Protein AF-A0A7C3KQY6-F1 (afdb_monomer)

Secondary structure (DSSP, 8-state):
--TTSS--SB---TTSTTTTSSSB-TTHHHHHHHHHHHHHHHHHH-TTS-HHHHHHHHHHHHHHHHHHHTSHHHHHHHHHHSS-TT-----HHHHHHHHHHHHHHHHHHHHH-HHHHHHHHHHHHHHHHHHHS--HHHHHHHHHS--HHHHHHHH--

Foldseek 3Di:
DAPVPDADCEDEDQQDLRPLAHLDYLCLLVLLLLLLVLLVVCCVVPVPDDPVVSLVVSLVVLLVVLVVCQDPLNQVLCCVQASRPNDNGHDPNSSVSSSVSSSVSNVVCVVLDDVVSVVVSVVSQVVCCVRQVDGNVRSVCSSVPHDPVSRVVNPDD

pLDDT: mean 92.68, std 8.95, range [49.62, 98.81]

Sequence (157 aa):
MASSGNVRFWVSDTFSSENSQHLFDPYSFSHMQHGLIFFFLLRWLFPRLSWSWRFVGSAALEAGWELLENSAFIIDRYRNATAAFGYTGDTIINSMFDIVCCSAGFLIAYLLGGRKTLALFLVVEITMILWIKDSLLINVLMLIYPFEAIREWQLSP

Radius of gyration: 15.68 Å; Cα contacts (8 Å, |Δi|>4): 207; chains: 1; bounding box: 41×26×42 Å

Structure (mmCIF, N/CA/C/O backbone):
data_AF-A0A7C3KQY6-F1
#
_entry.id   AF-A0A7C3KQY6-F1
#
loop_
_atom_site.group_PDB
_atom_site.id
_atom_site.type_symbol
_atom_site.label_atom_id
_atom_site.label_alt_id
_atom_site.label_comp_id
_atom_site.label_asym_id
_atom_site.label_entity_id
_atom_site.label_seq_id
_atom_site.pdbx_PDB_ins_code
_atom_site.Cartn_x
_atom_site.Cartn_y
_atom_site.Cartn_z
_atom_site.occupancy
_atom_site.B_iso_or_equiv
_atom_site.auth_seq_id
_atom_site.auth_comp_id
_atom_site.auth_asym_id
_atom_site.auth_atom_id
_atom_site.pdbx_PDB_model_num
ATOM 1 N N . MET A 1 1 ? -4.063 -1.514 -20.196 1.00 49.62 1 MET A N 1
ATOM 2 C CA . MET A 1 1 ? -4.362 -2.964 -20.294 1.00 49.62 1 MET A CA 1
ATOM 3 C C . MET A 1 1 ? -3.061 -3.700 -20.047 1.00 49.62 1 MET A C 1
ATOM 5 O O . MET A 1 1 ? -2.042 -3.156 -20.450 1.00 49.62 1 MET A O 1
ATOM 9 N N . ALA A 1 2 ? -3.092 -4.877 -19.413 1.00 63.38 2 ALA A N 1
ATOM 10 C CA . ALA A 1 2 ? -1.886 -5.672 -19.181 1.00 63.38 2 ALA A CA 1
ATOM 11 C C . ALA A 1 2 ? -1.143 -5.939 -20.499 1.00 63.38 2 ALA A C 1
ATOM 13 O O . ALA A 1 2 ? -1.784 -6.237 -21.513 1.00 63.38 2 ALA A O 1
ATOM 14 N N . SER A 1 3 ? 0.187 -5.854 -20.486 1.00 62.31 3 SER A N 1
ATOM 15 C CA . SER A 1 3 ? 1.054 -6.015 -21.666 1.00 62.31 3 SER A CA 1
ATOM 16 C C . SER A 1 3 ? 0.858 -7.348 -22.395 1.00 62.31 3 SER A C 1
ATOM 18 O O . SER A 1 3 ? 0.990 -7.411 -23.616 1.00 62.31 3 SER A O 1
ATOM 20 N N . SER A 1 4 ? 0.466 -8.399 -21.672 1.00 68.31 4 SER A N 1
ATOM 21 C CA . SER A 1 4 ? 0.202 -9.734 -22.218 1.00 68.31 4 SER A CA 1
ATOM 22 C C . SER A 1 4 ? -1.202 -9.939 -22.810 1.00 68.31 4 SER A C 1
ATOM 24 O O . SER A 1 4 ? -1.484 -11.021 -23.328 1.00 68.31 4 SER A O 1
ATOM 26 N N . GLY A 1 5 ? -2.103 -8.950 -22.725 1.00 75.50 5 GLY A N 1
ATOM 27 C CA . GLY A 1 5 ? -3.490 -9.057 -23.207 1.00 75.50 5 GLY A CA 1
ATOM 28 C C . GLY A 1 5 ? -4.385 -10.008 -22.398 1.00 75.50 5 GLY A C 1
ATOM 29 O O . GLY A 1 5 ? -5.549 -10.192 -22.744 1.00 75.50 5 GLY A O 1
ATOM 30 N N . ASN A 1 6 ? -3.863 -10.588 -21.314 1.00 85.62 6 ASN A N 1
ATOM 31 C CA . ASN A 1 6 ? -4.575 -11.466 -20.390 1.00 85.62 6 ASN A CA 1
ATOM 32 C C . ASN A 1 6 ? -4.498 -10.905 -18.969 1.00 85.62 6 ASN A C 1
ATOM 34 O O . ASN A 1 6 ? -3.541 -10.222 -18.622 1.00 85.62 6 ASN A O 1
ATOM 38 N N . VAL A 1 7 ? -5.484 -11.240 -18.139 1.00 89.56 7 VAL A N 1
ATOM 39 C CA . VAL A 1 7 ? -5.511 -10.872 -16.718 1.00 89.56 7 VAL A CA 1
ATOM 40 C C . VAL A 1 7 ? -5.098 -12.081 -15.884 1.00 89.56 7 VAL A C 1
ATOM 42 O O . VAL A 1 7 ? -5.709 -13.146 -15.986 1.00 89.56 7 VAL A O 1
ATOM 45 N N . ARG A 1 8 ? -4.061 -11.927 -15.059 1.00 93.69 8 ARG A N 1
ATOM 46 C CA . ARG A 1 8 ? -3.589 -12.947 -14.116 1.00 93.69 8 ARG A CA 1
ATOM 47 C C . ARG A 1 8 ? -4.004 -12.588 -12.698 1.00 93.69 8 ARG A C 1
ATOM 49 O O . ARG A 1 8 ? -4.187 -11.424 -12.361 1.00 93.69 8 ARG A O 1
ATOM 56 N N . PHE A 1 9 ? -4.136 -13.610 -11.859 1.00 95.94 9 PHE A N 1
ATOM 57 C CA . PHE A 1 9 ? -4.416 -13.403 -10.441 1.00 95.94 9 PHE A CA 1
ATOM 58 C C . PHE A 1 9 ? -3.193 -12.867 -9.688 1.00 95.94 9 PHE A C 1
ATOM 60 O O . PHE A 1 9 ? -3.344 -12.008 -8.837 1.00 95.94 9 PHE A O 1
ATOM 67 N N . TRP A 1 10 ? -1.994 -13.362 -10.004 1.00 95.88 10 TRP A N 1
ATOM 68 C CA . TRP A 1 10 ? -0.762 -13.017 -9.297 1.00 95.88 10 TRP A CA 1
ATOM 69 C C . TRP A 1 10 ? 0.435 -12.979 -10.252 1.00 95.88 10 TRP A C 1
ATOM 71 O O . TRP A 1 10 ? 0.563 -13.862 -11.110 1.00 95.88 10 TRP A O 1
ATOM 81 N N . VAL A 1 11 ? 1.335 -12.013 -10.064 1.00 94.06 11 VAL A N 1
ATOM 82 C CA . VAL A 1 11 ? 2.677 -11.980 -10.667 1.00 94.06 11 VAL A CA 1
ATOM 83 C C . VAL A 1 11 ? 3.708 -11.807 -9.562 1.00 94.06 11 VAL A C 1
ATOM 85 O O . VAL A 1 11 ? 3.573 -10.919 -8.744 1.00 94.06 11 VAL A O 1
ATOM 88 N N . SER A 1 12 ? 4.725 -12.672 -9.514 1.00 93.19 12 SER A N 1
ATOM 89 C CA . SER A 1 12 ? 5.731 -12.652 -8.436 1.00 93.19 12 SER A CA 1
ATOM 90 C C . SER A 1 12 ? 7.016 -11.909 -8.792 1.00 93.19 12 SER A C 1
ATOM 92 O O . SER A 1 12 ? 7.798 -11.610 -7.896 1.00 93.19 12 SER A O 1
ATOM 94 N N . ASP A 1 13 ? 7.281 -11.726 -10.082 1.00 90.12 13 ASP A N 1
ATOM 95 C CA . ASP A 1 13 ? 8.533 -11.160 -10.572 1.00 90.12 13 ASP A CA 1
ATOM 96 C C . ASP A 1 13 ? 8.418 -9.636 -10.631 1.00 90.12 13 ASP A C 1
ATOM 98 O O . ASP A 1 13 ? 7.774 -9.099 -11.533 1.00 90.12 13 ASP A O 1
ATOM 102 N N . THR A 1 14 ? 9.039 -8.961 -9.664 1.00 89.25 14 THR A N 1
ATOM 103 C CA . THR A 1 14 ? 9.026 -7.497 -9.532 1.00 89.25 14 THR A CA 1
ATOM 104 C C 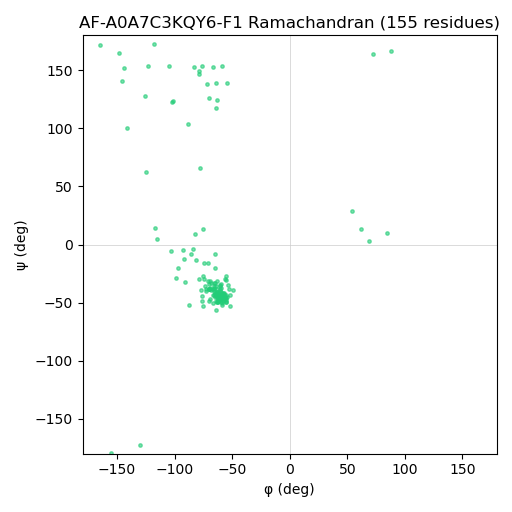. THR A 1 14 ? 9.854 -6.787 -10.602 1.00 89.25 14 THR A C 1
ATOM 106 O O . THR A 1 14 ? 9.668 -5.593 -10.816 1.00 89.25 14 THR A O 1
ATOM 109 N N . PHE A 1 15 ? 10.735 -7.504 -11.310 1.00 86.62 15 PHE A N 1
ATOM 110 C CA . PHE A 1 15 ? 11.533 -6.964 -12.416 1.00 86.62 15 PHE A CA 1
ATOM 111 C C . PHE A 1 15 ? 10.871 -7.159 -13.786 1.00 86.62 15 PHE A C 1
ATOM 113 O O . PHE A 1 15 ? 11.386 -6.691 -14.804 1.00 86.62 15 PHE A O 1
ATOM 120 N N . SER A 1 16 ? 9.740 -7.861 -13.834 1.00 87.19 16 SER A N 1
ATOM 121 C CA . SER A 1 16 ? 8.993 -8.095 -15.065 1.00 87.19 16 SER A CA 1
ATOM 122 C C . SER A 1 16 ? 8.164 -6.875 -15.459 1.00 87.19 16 SER A C 1
ATOM 124 O O . SER A 1 16 ? 7.557 -6.223 -14.614 1.00 87.19 16 SER A O 1
ATOM 126 N N . SER A 1 17 ? 8.003 -6.643 -16.766 1.00 87.00 17 SER A N 1
ATOM 127 C CA . SER A 1 17 ? 7.032 -5.663 -17.281 1.00 87.00 17 SER A CA 1
ATOM 128 C C . SER A 1 17 ? 5.575 -6.036 -16.980 1.00 87.00 17 SER A C 1
ATOM 130 O O .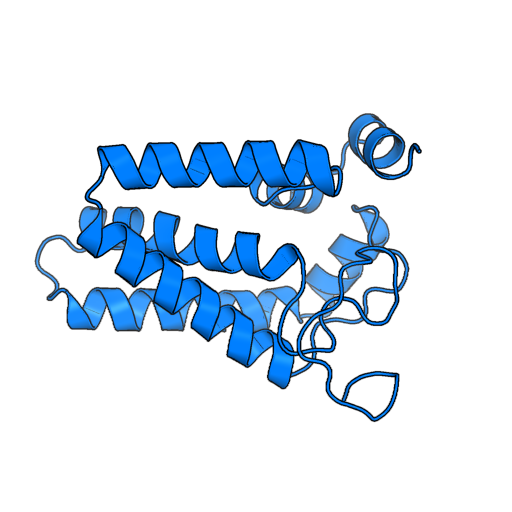 SER A 1 17 ? 4.676 -5.252 -17.252 1.00 87.00 17 SER A O 1
ATOM 132 N N . GLU A 1 18 ? 5.323 -7.242 -16.465 1.00 89.62 18 GLU A N 1
ATOM 133 C CA . GLU A 1 18 ? 4.003 -7.666 -15.999 1.00 89.62 18 GLU A CA 1
ATOM 134 C C . GLU A 1 18 ? 3.730 -7.245 -14.540 1.00 89.62 18 GLU A C 1
ATOM 136 O O . GLU A 1 18 ? 2.600 -7.403 -14.082 1.00 89.62 18 GLU A O 1
ATOM 141 N N . ASN A 1 19 ? 4.713 -6.720 -13.799 1.00 91.19 19 ASN A N 1
ATOM 142 C CA . ASN A 1 19 ? 4.487 -6.193 -12.451 1.00 91.19 19 ASN A CA 1
ATOM 143 C C . ASN A 1 19 ? 3.552 -4.970 -12.496 1.00 91.19 19 ASN A C 1
ATOM 145 O O . ASN A 1 19 ? 3.632 -4.155 -13.421 1.00 91.19 19 ASN A O 1
ATOM 149 N N . SER A 1 20 ? 2.623 -4.874 -11.545 1.00 92.75 20 SER A N 1
ATOM 150 C CA . SER A 1 20 ? 1.566 -3.854 -11.509 1.00 92.75 20 SER A CA 1
ATOM 151 C C . SER A 1 20 ? 0.574 -3.876 -12.686 1.00 92.75 20 SER A C 1
ATOM 153 O O . SER A 1 20 ? -0.208 -2.951 -12.926 1.00 92.75 20 SER A O 1
ATOM 155 N N . GLN A 1 21 ? 0.571 -4.954 -13.477 1.00 94.50 21 GLN A N 1
ATOM 156 C CA . GLN A 1 21 ? -0.317 -5.079 -14.640 1.00 94.50 21 GLN A CA 1
ATOM 157 C C . GLN A 1 21 ? -1.524 -5.999 -14.400 1.00 94.50 21 GLN A C 1
ATOM 159 O O . GLN A 1 21 ? -2.387 -6.126 -15.271 1.00 94.50 21 GLN A O 1
ATOM 164 N N . HIS A 1 22 ? -1.588 -6.657 -13.240 1.00 94.69 22 HIS A N 1
ATOM 165 C CA . HIS A 1 22 ? -2.530 -7.741 -12.932 1.00 94.69 22 HIS A CA 1
ATOM 166 C C . HIS A 1 22 ? -3.252 -7.501 -11.603 1.00 94.69 22 HIS A C 1
ATOM 168 O O . HIS A 1 22 ? -3.142 -6.426 -11.032 1.00 94.69 22 HIS A O 1
ATOM 174 N N . LEU A 1 23 ? -4.031 -8.472 -11.114 1.00 96.31 23 LEU A N 1
ATOM 175 C CA . LEU A 1 23 ? -4.799 -8.292 -9.872 1.00 96.31 23 LEU A CA 1
ATOM 176 C C . LEU A 1 23 ? -3.904 -8.054 -8.657 1.00 96.31 23 LEU A C 1
ATOM 178 O O . LEU A 1 23 ? -4.204 -7.185 -7.854 1.00 96.31 23 LEU A O 1
ATOM 182 N N . PHE A 1 24 ? -2.851 -8.851 -8.511 1.00 97.62 24 PHE A N 1
ATOM 183 C CA . PHE A 1 24 ? -1.975 -8.793 -7.352 1.00 97.62 24 PHE A CA 1
ATOM 184 C C . PHE A 1 24 ? -0.525 -9.051 -7.743 1.00 97.62 24 PHE A C 1
ATOM 186 O O . PHE A 1 24 ? -0.232 -9.812 -8.674 1.00 97.62 24 PHE A O 1
ATOM 193 N N . ASP A 1 25 ? 0.367 -8.474 -6.958 1.00 96.31 25 ASP A N 1
ATOM 194 C CA . ASP A 1 25 ? 1.808 -8.669 -7.017 1.00 96.31 25 ASP A CA 1
ATOM 195 C C . ASP A 1 25 ? 2.418 -8.366 -5.630 1.00 96.31 25 ASP A C 1
ATOM 197 O O . ASP A 1 25 ? 1.677 -8.098 -4.673 1.00 96.31 25 ASP A O 1
ATOM 201 N N . PRO A 1 26 ? 3.747 -8.460 -5.440 1.00 96.75 26 PRO A N 1
ATOM 202 C CA . PRO A 1 26 ? 4.358 -8.178 -4.148 1.00 96.75 26 PRO A CA 1
ATOM 203 C C . PRO A 1 26 ? 4.031 -6.780 -3.589 1.00 96.75 26 PRO A C 1
ATOM 205 O O . PRO A 1 26 ? 3.921 -6.640 -2.371 1.00 96.75 26 PRO A O 1
ATOM 208 N N . TYR A 1 27 ? 3.809 -5.761 -4.423 1.00 96.50 27 TYR A N 1
ATOM 209 C CA . TYR A 1 27 ? 3.487 -4.407 -3.962 1.00 96.50 27 TYR A CA 1
ATOM 210 C C . TYR A 1 27 ? 2.054 -4.277 -3.435 1.00 96.50 27 TYR A C 1
ATOM 212 O O . TYR A 1 27 ? 1.799 -3.412 -2.597 1.00 96.50 27 TYR A O 1
ATOM 220 N N . SER A 1 28 ? 1.158 -5.227 -3.724 1.00 98.25 28 SER A N 1
ATOM 221 C CA . SER A 1 28 ? -0.136 -5.331 -3.032 1.00 98.25 28 SER A CA 1
ATOM 222 C C . SER A 1 28 ? 0.008 -5.426 -1.499 1.00 98.25 28 SER A C 1
ATOM 224 O O . SER A 1 28 ? -0.876 -4.988 -0.754 1.00 98.25 28 SER A O 1
ATOM 226 N N . PHE A 1 29 ? 1.134 -5.949 -0.986 1.00 98.38 29 PHE A N 1
ATOM 227 C CA . PHE A 1 29 ? 1.438 -5.915 0.450 1.00 98.38 29 PHE A CA 1
ATOM 228 C C . PHE A 1 29 ? 1.755 -4.500 0.958 1.00 98.38 29 PHE A C 1
ATOM 230 O O . PHE A 1 29 ? 1.351 -4.166 2.075 1.00 98.38 29 PHE A O 1
ATOM 237 N N . SER A 1 30 ? 2.391 -3.658 0.141 1.00 98.12 30 SER A N 1
ATOM 238 C CA . SER A 1 30 ? 2.616 -2.235 0.429 1.00 98.12 30 SER A CA 1
ATOM 239 C C . SER A 1 30 ? 1.290 -1.474 0.514 1.00 98.12 30 SER A C 1
ATOM 241 O O . SER A 1 30 ? 1.052 -0.764 1.493 1.00 98.12 30 SER A O 1
ATOM 243 N N . HIS A 1 31 ? 0.360 -1.709 -0.418 1.00 98.50 31 HIS A N 1
ATOM 244 C CA . HIS A 1 31 ? -0.976 -1.099 -0.367 1.00 98.50 31 HIS A CA 1
ATOM 245 C C . HIS A 1 31 ? -1.791 -1.603 0.831 1.00 98.50 31 HIS A C 1
ATOM 247 O O . HIS A 1 31 ? -2.446 -0.827 1.529 1.00 98.50 31 HIS A O 1
ATOM 253 N N . MET A 1 32 ? -1.681 -2.887 1.196 1.00 98.75 32 MET A N 1
ATOM 254 C CA . MET A 1 32 ? -2.232 -3.370 2.470 1.00 98.75 32 MET A CA 1
ATOM 255 C C . MET A 1 32 ? -1.641 -2.607 3.670 1.00 98.75 32 MET A C 1
ATOM 257 O O . MET A 1 32 ? -2.376 -2.241 4.595 1.00 98.75 32 MET A O 1
ATOM 261 N N . GLN A 1 33 ? -0.334 -2.338 3.670 1.00 98.69 33 GLN A N 1
ATOM 262 C CA . GLN A 1 33 ? 0.329 -1.560 4.715 1.00 98.69 33 GLN A CA 1
ATOM 263 C C . GLN A 1 33 ? -0.118 -0.092 4.751 1.00 98.69 33 GLN A C 1
ATOM 265 O O . GLN A 1 33 ? -0.252 0.440 5.858 1.00 98.69 33 GLN A O 1
ATOM 270 N N . HIS A 1 34 ? -0.448 0.539 3.617 1.00 98.62 34 HIS A N 1
ATOM 271 C CA . HIS A 1 34 ? -1.117 1.848 3.610 1.00 98.62 34 HIS A CA 1
ATOM 272 C C . HIS A 1 34 ? -2.404 1.812 4.435 1.00 98.62 34 HIS A C 1
ATOM 274 O O . HIS A 1 34 ? -2.593 2.647 5.320 1.00 98.62 34 HIS A O 1
ATOM 280 N N . GLY A 1 35 ? -3.229 0.777 4.270 1.00 98.50 35 GLY A N 1
ATOM 281 C CA . GLY A 1 35 ? -4.425 0.563 5.088 1.00 98.50 35 GLY A CA 1
ATOM 282 C C . GLY A 1 35 ? -4.139 0.479 6.591 1.00 98.50 35 GLY A C 1
ATOM 283 O O . GLY A 1 35 ? -4.852 1.076 7.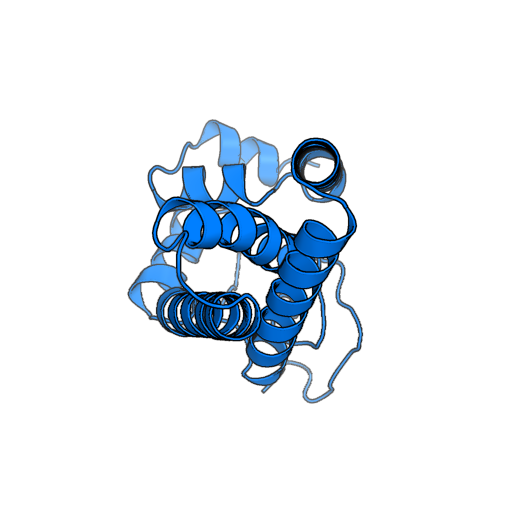408 1.00 98.50 35 GLY A O 1
ATOM 284 N N . LEU A 1 36 ? -3.063 -0.223 6.975 1.00 98.56 36 LEU A N 1
ATOM 285 C CA . LEU A 1 36 ? -2.612 -0.295 8.371 1.00 98.56 36 LEU A CA 1
ATOM 286 C C . LEU A 1 36 ? -2.205 1.090 8.903 1.00 98.56 36 LEU A C 1
ATOM 288 O O . LEU A 1 36 ? -2.568 1.449 10.027 1.00 98.56 36 LEU A O 1
ATOM 292 N N . ILE A 1 37 ? -1.477 1.875 8.104 1.00 98.50 37 ILE A N 1
ATOM 293 C CA . ILE A 1 37 ? -1.025 3.231 8.449 1.00 98.50 37 ILE A CA 1
ATOM 294 C C . ILE A 1 37 ? -2.220 4.183 8.566 1.00 98.50 37 ILE A C 1
ATOM 296 O O . ILE A 1 37 ? -2.369 4.876 9.578 1.00 98.50 37 ILE A O 1
ATOM 300 N N . PHE A 1 38 ? -3.106 4.199 7.569 1.00 98.44 38 PHE A N 1
ATOM 301 C CA . PHE A 1 38 ? -4.270 5.080 7.520 1.00 98.44 38 PHE A CA 1
ATOM 302 C C . PHE A 1 38 ? -5.253 4.804 8.652 1.00 98.44 38 PHE A C 1
ATOM 304 O O . PHE A 1 38 ? -5.849 5.746 9.180 1.00 98.44 38 PHE A O 1
ATOM 311 N N . PHE A 1 39 ? -5.359 3.557 9.119 1.00 97.62 39 PHE A N 1
ATOM 312 C CA . PHE A 1 39 ? -6.099 3.245 10.339 1.00 97.62 39 PHE A CA 1
ATOM 313 C C . PHE A 1 39 ? -5.608 4.058 11.545 1.00 97.62 39 PHE A C 1
ATOM 315 O O . PHE A 1 39 ? -6.420 4.670 12.248 1.00 97.62 39 PHE A O 1
ATOM 322 N N . PHE A 1 40 ? -4.295 4.101 11.789 1.00 97.25 40 PHE A N 1
ATOM 323 C CA . PHE A 1 40 ? -3.734 4.898 12.881 1.00 97.25 40 PHE A CA 1
ATOM 324 C C . PHE A 1 40 ? -3.861 6.393 12.621 1.00 97.25 40 PHE A C 1
ATOM 326 O O . PHE A 1 40 ? -4.320 7.125 13.501 1.00 97.25 40 PHE A O 1
ATOM 333 N N . LEU A 1 41 ? -3.501 6.830 11.413 1.00 97.81 41 LEU A N 1
ATOM 334 C CA . LEU A 1 41 ? -3.497 8.234 11.022 1.00 97.81 41 LEU A CA 1
ATOM 335 C C . LEU A 1 41 ? -4.890 8.859 11.161 1.00 97.81 41 LEU A C 1
ATOM 337 O O . LEU A 1 41 ? -5.055 9.861 11.853 1.00 97.81 41 LEU A O 1
ATOM 341 N N . LEU A 1 42 ? -5.916 8.240 10.572 1.00 97.69 42 LEU A N 1
ATOM 342 C CA . LEU A 1 42 ? -7.285 8.760 10.589 1.00 97.69 42 LEU A CA 1
ATOM 343 C C . LEU A 1 42 ? -7.933 8.645 11.969 1.00 97.69 42 LEU A C 1
ATOM 345 O O . LEU A 1 42 ? -8.747 9.491 12.346 1.00 97.69 42 LEU A O 1
ATOM 349 N N . ARG A 1 43 ? -7.572 7.625 12.757 1.00 95.75 43 ARG A N 1
ATOM 350 C CA . ARG A 1 43 ? -8.010 7.530 14.155 1.00 95.75 43 ARG A CA 1
ATOM 351 C C . ARG A 1 43 ? -7.418 8.648 15.012 1.00 95.75 43 ARG A C 1
ATOM 353 O O . ARG A 1 43 ? -8.120 9.146 15.891 1.00 95.75 43 ARG A O 1
ATOM 360 N N . TRP A 1 44 ? -6.162 9.016 14.771 1.00 96.62 44 TRP A N 1
ATOM 361 C CA . TRP A 1 44 ? -5.463 10.069 15.503 1.00 96.62 44 TRP A CA 1
ATOM 362 C C . TRP A 1 44 ? -5.910 11.476 15.082 1.00 96.62 44 TRP A C 1
ATOM 364 O O . TRP A 1 44 ? -6.266 12.271 15.948 1.00 96.62 44 TRP A O 1
ATOM 374 N N . LEU A 1 45 ? -5.971 11.764 13.776 1.00 97.62 45 LEU A N 1
ATOM 375 C CA . LEU A 1 45 ? -6.388 13.068 13.243 1.00 97.62 45 LEU A CA 1
ATOM 376 C C . LEU A 1 45 ? -7.882 13.345 13.447 1.00 97.62 45 LEU A C 1
ATOM 378 O O . LEU A 1 45 ? -8.274 14.471 13.749 1.00 97.62 45 LEU A O 1
ATOM 382 N N . PHE A 1 46 ? -8.729 12.320 13.308 1.00 97.00 46 PHE A N 1
ATOM 383 C CA . PHE A 1 46 ? -10.184 12.471 13.331 1.00 97.00 46 PHE A CA 1
ATOM 384 C C . PHE A 1 46 ? -10.841 11.577 14.395 1.00 97.00 46 PHE A C 1
ATOM 386 O O . PHE A 1 46 ? -11.672 10.722 14.065 1.00 97.00 46 PHE A O 1
ATOM 393 N N . PRO A 1 47 ? -10.545 11.765 15.699 1.00 94.56 47 PRO A N 1
ATOM 394 C CA . PRO A 1 47 ? -10.971 10.867 16.780 1.00 94.56 47 PRO A CA 1
ATOM 395 C C . PRO A 1 47 ? -12.493 10.821 16.996 1.00 94.56 47 PRO A C 1
ATOM 397 O O . PRO A 1 47 ? -13.005 9.836 17.527 1.00 94.56 47 PRO A O 1
ATOM 400 N N . ARG A 1 48 ? -13.227 11.839 16.531 1.00 95.62 48 ARG A N 1
ATOM 401 C CA . ARG A 1 48 ? -14.700 11.909 16.603 1.00 95.62 48 ARG A CA 1
ATOM 402 C C . ARG A 1 48 ? -15.412 11.351 15.369 1.00 95.62 48 ARG A C 1
ATOM 404 O O . ARG A 1 48 ? -16.623 11.167 15.403 1.00 95.62 48 ARG A O 1
ATOM 411 N N . LEU A 1 49 ? -14.682 11.108 14.282 1.00 95.50 49 LEU A N 1
ATOM 412 C CA . LEU A 1 49 ? -15.256 10.599 13.044 1.00 95.50 49 LEU A CA 1
ATOM 413 C C . LEU A 1 49 ? -15.656 9.129 13.216 1.00 95.50 49 LEU A C 1
ATOM 415 O O . LEU A 1 49 ? -14.918 8.348 13.823 1.00 95.50 49 LEU A O 1
ATOM 419 N N . SER A 1 50 ? -16.825 8.752 12.691 1.00 96.44 50 SER A N 1
ATOM 420 C CA . SER A 1 50 ? -17.277 7.359 12.738 1.00 96.44 50 SER A CA 1
ATOM 421 C C . SER A 1 50 ? -16.274 6.440 12.040 1.00 96.44 50 SER A C 1
ATOM 423 O O . SER A 1 50 ? -15.573 6.858 11.114 1.00 96.44 50 SER A O 1
ATOM 425 N N . TRP A 1 51 ? -16.242 5.175 12.448 1.00 94.31 51 TRP A N 1
ATOM 426 C CA . TRP A 1 51 ? -15.371 4.182 11.831 1.00 94.31 51 TRP A CA 1
ATOM 427 C C . TRP A 1 51 ? -15.578 4.081 10.309 1.00 94.31 51 TRP A C 1
ATOM 429 O O . TRP A 1 51 ? -14.595 4.114 9.574 1.00 94.31 51 TRP A O 1
ATOM 439 N N . SER A 1 52 ? -16.829 4.077 9.834 1.00 96.25 52 SER A N 1
ATOM 440 C CA . SER A 1 52 ? -17.152 3.974 8.404 1.00 96.25 52 SER A CA 1
ATOM 441 C C . SER A 1 52 ? -16.559 5.123 7.591 1.00 96.25 52 SER A C 1
ATOM 443 O O . SER A 1 52 ? -15.999 4.912 6.523 1.00 96.25 52 SER A O 1
ATOM 445 N N . TRP A 1 53 ? -16.613 6.344 8.123 1.00 97.88 53 TRP A N 1
ATOM 446 C CA . TRP A 1 53 ? -16.023 7.512 7.469 1.00 97.88 53 TRP A CA 1
ATOM 447 C C . TRP A 1 53 ? -14.491 7.482 7.461 1.00 97.88 53 TRP A C 1
ATOM 449 O O . TRP A 1 53 ? -13.885 7.958 6.508 1.00 97.88 53 TRP A O 1
ATOM 459 N N . ARG A 1 54 ? -13.850 6.889 8.477 1.00 97.88 54 ARG A N 1
ATOM 460 C CA . ARG A 1 54 ? -12.398 6.647 8.435 1.00 97.88 54 ARG A CA 1
ATOM 461 C C . ARG A 1 54 ? -12.037 5.576 7.410 1.00 97.88 54 ARG A C 1
ATOM 463 O O . ARG A 1 54 ? -11.045 5.736 6.719 1.00 97.88 54 ARG A O 1
ATOM 470 N N . PHE A 1 55 ? -12.842 4.525 7.279 1.00 98.12 55 PHE A N 1
ATOM 471 C CA . PHE A 1 55 ? -12.646 3.510 6.244 1.00 98.12 55 PHE A CA 1
ATOM 472 C C . PHE A 1 55 ? -12.761 4.118 4.836 1.00 98.12 55 PHE A C 1
ATOM 474 O O . PHE A 1 55 ? -11.856 3.954 4.025 1.00 98.12 55 PHE A O 1
ATOM 481 N N . VAL A 1 56 ? -13.807 4.914 4.579 1.00 98.12 56 VAL A N 1
ATOM 482 C CA . VAL A 1 56 ? -13.957 5.661 3.314 1.00 98.12 56 VAL A CA 1
ATOM 483 C C . VAL A 1 56 ? -12.782 6.615 3.094 1.00 98.12 56 VAL A C 1
ATOM 485 O O . VAL A 1 56 ? -12.245 6.676 1.994 1.00 98.12 56 VAL A O 1
ATOM 488 N N . GLY A 1 57 ? -12.345 7.326 4.138 1.00 98.19 57 GLY A N 1
ATOM 489 C CA . GLY A 1 57 ? -11.165 8.188 4.072 1.00 98.19 57 GLY A CA 1
ATOM 490 C C . GLY A 1 57 ? -9.884 7.427 3.720 1.00 98.19 57 GLY A C 1
ATOM 491 O O . GLY A 1 57 ? -9.091 7.930 2.938 1.00 98.19 57 GLY A O 1
ATOM 492 N N . SER A 1 58 ? -9.704 6.209 4.239 1.00 98.31 58 SER A N 1
ATOM 493 C CA . SER A 1 58 ? -8.568 5.340 3.907 1.00 98.31 58 SER A CA 1
ATOM 494 C C . SER A 1 58 ? -8.569 4.970 2.427 1.00 98.31 58 SER A C 1
ATOM 496 O O . SER A 1 58 ? -7.563 5.157 1.756 1.00 98.31 58 SER A O 1
ATOM 498 N N . ALA A 1 59 ? -9.708 4.510 1.903 1.00 98.31 59 ALA A N 1
ATOM 499 C CA . ALA A 1 59 ? -9.837 4.165 0.488 1.00 98.31 59 ALA A CA 1
ATOM 500 C C . ALA A 1 59 ? -9.664 5.389 -0.430 1.00 98.31 59 ALA A C 1
ATOM 502 O O . ALA A 1 59 ? -9.091 5.277 -1.507 1.00 98.31 59 ALA A O 1
ATOM 503 N N . ALA A 1 60 ? -10.128 6.569 -0.002 1.00 98.31 60 ALA A N 1
ATOM 504 C CA . ALA A 1 60 ? -9.949 7.811 -0.752 1.00 98.31 60 ALA A CA 1
ATOM 505 C C . ALA A 1 60 ? -8.488 8.288 -0.767 1.00 98.31 60 ALA A C 1
ATOM 507 O O . ALA A 1 60 ? -8.029 8.790 -1.789 1.00 98.31 60 ALA A O 1
ATOM 508 N N . LEU A 1 61 ? -7.764 8.136 0.348 1.00 98.44 61 LEU A N 1
ATOM 509 C CA . LEU A 1 61 ? -6.328 8.411 0.402 1.00 98.44 61 LEU A CA 1
ATOM 510 C C . LEU A 1 61 ? -5.557 7.462 -0.514 1.00 98.44 61 LEU A C 1
ATOM 512 O O . LEU A 1 61 ? -4.698 7.934 -1.250 1.00 98.44 61 LEU A O 1
ATOM 516 N N . GLU A 1 62 ? -5.914 6.175 -0.523 1.00 98.56 62 GLU A N 1
ATOM 517 C CA . GLU A 1 62 ? -5.306 5.197 -1.429 1.00 98.56 62 GLU A CA 1
ATOM 518 C C . GLU A 1 62 ? -5.565 5.540 -2.890 1.00 98.56 62 GLU A C 1
ATOM 520 O O . GLU A 1 62 ? -4.633 5.647 -3.668 1.00 98.56 62 GLU A O 1
ATOM 525 N N . ALA A 1 63 ? -6.814 5.825 -3.258 1.00 98.25 63 ALA A N 1
ATOM 526 C CA . ALA A 1 63 ? -7.134 6.247 -4.618 1.00 98.25 63 ALA A CA 1
ATOM 527 C C . ALA A 1 63 ? -6.385 7.533 -5.017 1.00 98.25 63 ALA A C 1
ATOM 529 O O . ALA A 1 63 ? -6.012 7.708 -6.173 1.00 98.25 63 ALA A O 1
ATOM 530 N N . GLY A 1 64 ? -6.162 8.446 -4.066 1.00 98.00 64 GLY A N 1
ATOM 531 C CA . GLY A 1 64 ? -5.322 9.621 -4.277 1.00 98.00 64 GLY A CA 1
ATOM 532 C C . GLY A 1 64 ? -3.853 9.261 -4.505 1.00 98.00 64 GLY A C 1
ATOM 533 O O . GLY A 1 64 ? -3.221 9.861 -5.371 1.00 98.00 64 GLY A O 1
ATOM 534 N N . TRP A 1 65 ? -3.328 8.287 -3.761 1.00 97.75 65 TRP A N 1
ATOM 535 C CA . TRP A 1 65 ? -1.989 7.746 -3.969 1.00 97.75 65 TRP A CA 1
ATOM 536 C C . TRP A 1 65 ? -1.863 7.080 -5.341 1.00 97.75 65 TRP A C 1
ATOM 538 O O . TRP A 1 65 ? -1.000 7.503 -6.094 1.00 97.75 65 TRP A O 1
ATOM 548 N N . GLU A 1 66 ? -2.782 6.195 -5.731 1.00 97.44 66 GLU A N 1
ATOM 549 C CA . GLU A 1 66 ? -2.814 5.552 -7.056 1.00 97.44 66 GLU A CA 1
ATOM 550 C C . GLU A 1 66 ? -2.745 6.565 -8.205 1.00 97.44 66 GLU A C 1
ATOM 552 O O . GLU A 1 66 ? -2.001 6.397 -9.170 1.00 97.44 66 GLU A O 1
ATOM 557 N N . LEU A 1 67 ? -3.497 7.669 -8.102 1.00 96.69 67 LEU A N 1
ATOM 558 C CA . LEU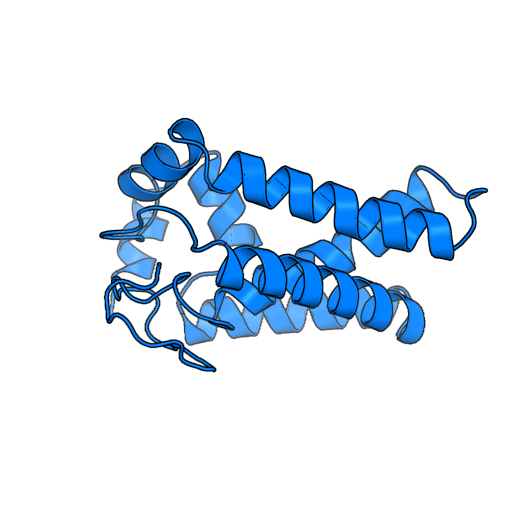 A 1 67 ? -3.468 8.740 -9.104 1.00 96.69 67 LEU A CA 1
ATOM 559 C C . LEU A 1 67 ? -2.116 9.465 -9.156 1.00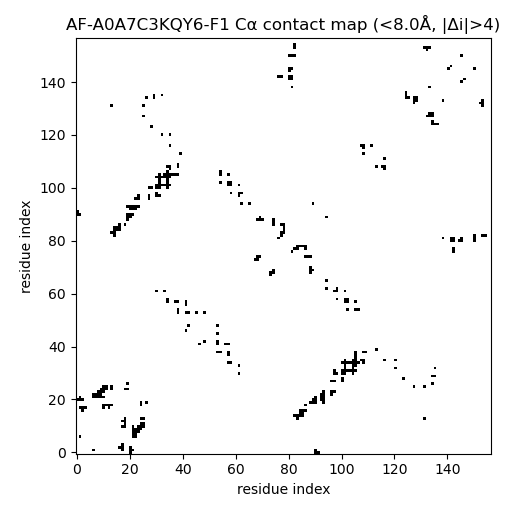 96.69 67 LEU A C 1
ATOM 561 O O . LEU A 1 67 ? -1.696 9.908 -10.227 1.00 96.69 67 LEU A O 1
ATOM 565 N N . LEU A 1 68 ? -1.464 9.641 -8.006 1.00 96.00 68 LEU A N 1
ATOM 566 C CA . LEU A 1 68 ? -0.151 10.275 -7.919 1.00 96.00 68 LEU A CA 1
ATOM 567 C C . LEU A 1 68 ? 0.956 9.330 -8.386 1.00 96.00 68 LEU A C 1
ATOM 569 O O . LEU A 1 68 ? 1.817 9.762 -9.151 1.00 96.00 68 LEU A O 1
ATOM 573 N N . GLU A 1 69 ? 0.917 8.070 -7.968 1.00 93.38 69 GLU A N 1
ATOM 574 C CA . GLU A 1 69 ? 1.833 6.996 -8.350 1.00 93.38 69 GLU A CA 1
ATOM 575 C C . GLU A 1 69 ? 1.865 6.815 -9.866 1.00 93.38 69 GLU A C 1
ATOM 577 O O . GLU A 1 69 ? 2.930 6.849 -10.481 1.00 93.38 69 GLU A O 1
ATOM 582 N N . ASN A 1 70 ? 0.685 6.816 -10.484 1.00 94.81 70 ASN A N 1
ATOM 583 C CA . ASN A 1 70 ? 0.515 6.709 -11.928 1.00 94.81 70 ASN A CA 1
ATOM 584 C C . ASN A 1 70 ? 0.695 8.033 -12.692 1.00 94.81 70 ASN A C 1
ATOM 586 O O . ASN A 1 70 ? 0.422 8.119 -13.893 1.00 94.81 70 ASN A O 1
ATOM 590 N N . SER A 1 71 ? 1.159 9.094 -12.026 1.00 94.12 71 SER A N 1
ATOM 591 C CA . SER A 1 71 ? 1.521 10.341 -12.698 1.00 94.12 71 SER A CA 1
ATOM 592 C C . SER A 1 71 ? 2.897 10.228 -13.358 1.00 94.12 71 SER A C 1
ATOM 594 O O . SER A 1 71 ? 3.800 9.571 -12.840 1.00 94.12 71 SER A O 1
ATOM 596 N N . ALA A 1 72 ? 3.109 10.947 -14.467 1.00 91.31 72 ALA A N 1
ATOM 597 C CA . ALA A 1 72 ? 4.406 10.960 -15.157 1.00 91.31 72 ALA A CA 1
ATOM 598 C C . ALA A 1 72 ? 5.570 11.323 -14.217 1.00 91.31 72 ALA A C 1
ATOM 600 O O . ALA A 1 72 ? 6.652 10.759 -14.325 1.00 91.31 72 ALA A O 1
ATOM 601 N N . PHE A 1 73 ? 5.326 12.214 -13.249 1.00 90.12 73 PHE A N 1
ATOM 602 C CA . PHE A 1 73 ? 6.328 12.615 -12.269 1.00 90.12 73 PHE A CA 1
ATOM 603 C C . PHE A 1 73 ? 6.803 11.443 -11.398 1.00 90.12 73 PHE A C 1
ATOM 605 O O . PHE A 1 73 ? 8.010 11.264 -11.238 1.00 90.12 73 PHE A O 1
ATOM 612 N N . ILE A 1 74 ? 5.880 10.648 -10.846 1.00 91.62 74 ILE A N 1
ATOM 613 C CA . ILE A 1 74 ? 6.236 9.521 -9.975 1.00 91.62 74 ILE A CA 1
ATOM 614 C C . ILE A 1 74 ? 6.739 8.327 -10.789 1.00 91.62 74 ILE A C 1
ATOM 616 O O . ILE A 1 74 ? 7.751 7.742 -10.412 1.00 91.62 74 ILE A O 1
ATOM 620 N N . ILE A 1 75 ? 6.150 8.034 -11.951 1.00 90.56 75 ILE A N 1
ATOM 621 C CA . ILE A 1 75 ? 6.650 6.984 -12.854 1.00 90.56 75 ILE A CA 1
ATOM 622 C C . ILE A 1 75 ? 8.105 7.264 -13.259 1.00 90.56 75 ILE A C 1
ATOM 624 O O . ILE A 1 75 ? 8.968 6.391 -13.135 1.00 90.56 75 ILE A O 1
ATOM 628 N N . ASP A 1 76 ? 8.419 8.490 -13.693 1.00 88.06 76 ASP A N 1
ATOM 629 C CA . ASP A 1 76 ? 9.791 8.862 -14.051 1.00 88.06 76 ASP A CA 1
ATOM 630 C C . ASP A 1 76 ? 10.719 8.824 -12.832 1.00 88.06 76 ASP A C 1
ATOM 632 O O . ASP A 1 76 ? 11.895 8.464 -12.949 1.00 88.06 76 ASP A O 1
ATOM 636 N N . ARG A 1 77 ? 10.207 9.152 -11.640 1.00 86.75 77 ARG A N 1
ATOM 637 C CA . ARG A 1 77 ? 10.960 9.011 -10.393 1.00 86.75 77 ARG A CA 1
ATOM 638 C C . ARG A 1 77 ? 11.294 7.547 -10.127 1.00 86.75 77 ARG A C 1
ATOM 640 O O . ARG A 1 77 ? 12.469 7.267 -9.924 1.00 86.75 77 ARG A O 1
ATOM 647 N N . TYR A 1 78 ? 10.332 6.628 -10.195 1.00 85.06 78 TYR A N 1
ATOM 648 C CA . TYR A 1 78 ? 10.565 5.194 -10.002 1.00 85.06 78 TYR A CA 1
ATOM 649 C C . TYR A 1 78 ? 11.594 4.649 -10.990 1.00 85.06 78 TYR A C 1
ATOM 651 O O . TYR A 1 78 ? 12.564 4.019 -10.567 1.00 85.06 78 TYR A O 1
ATOM 659 N N . ARG A 1 79 ? 11.468 4.982 -12.278 1.00 81.38 79 ARG A N 1
ATOM 660 C CA . ARG A 1 79 ? 12.407 4.535 -13.322 1.00 81.38 79 ARG A CA 1
ATOM 661 C C . ARG A 1 79 ? 13.844 5.003 -13.096 1.00 81.38 79 ARG A C 1
ATOM 663 O O . ARG A 1 79 ? 14.778 4.293 -13.452 1.00 81.38 79 ARG A O 1
ATOM 670 N N . ASN A 1 80 ? 14.027 6.205 -12.549 1.00 76.50 80 ASN A N 1
ATOM 671 C CA . ASN A 1 80 ? 15.354 6.785 -12.333 1.00 76.50 80 ASN A CA 1
ATOM 672 C C . ASN A 1 80 ? 15.941 6.452 -10.952 1.00 76.50 80 ASN A C 1
ATOM 674 O O . ASN A 1 80 ? 17.161 6.368 -10.800 1.00 76.50 80 ASN A O 1
ATOM 678 N N . ALA A 1 81 ? 15.087 6.324 -9.936 1.00 71.31 81 ALA A N 1
ATOM 679 C CA . ALA A 1 81 ? 15.477 6.228 -8.534 1.00 71.31 81 ALA A CA 1
ATOM 680 C C . ALA A 1 81 ? 15.513 4.788 -8.011 1.00 71.31 81 ALA A C 1
ATOM 682 O O . ALA A 1 81 ? 16.294 4.508 -7.108 1.00 71.31 81 ALA A O 1
ATOM 683 N N . THR A 1 82 ? 14.697 3.885 -8.559 1.00 65.00 82 THR A N 1
ATOM 684 C CA . THR A 1 82 ? 14.524 2.519 -8.040 1.00 65.00 82 THR A CA 1
ATOM 685 C C . THR A 1 82 ? 14.959 1.463 -9.050 1.00 65.00 82 THR A C 1
ATOM 687 O O . THR A 1 82 ? 15.252 1.764 -10.206 1.00 65.00 82 THR A O 1
ATOM 690 N N . ALA A 1 83 ? 14.992 0.204 -8.615 1.00 62.44 83 ALA A N 1
ATOM 691 C CA . ALA A 1 83 ? 15.299 -0.945 -9.460 1.00 62.44 83 ALA A CA 1
ATOM 692 C C . ALA A 1 83 ? 14.134 -1.357 -10.401 1.00 62.44 83 ALA A C 1
ATOM 694 O O . ALA A 1 83 ? 14.172 -2.432 -10.996 1.00 62.44 83 ALA A O 1
ATOM 695 N N . ALA A 1 84 ? 13.114 -0.504 -10.563 1.00 63.09 84 ALA A N 1
ATOM 696 C CA . ALA A 1 84 ? 11.909 -0.741 -11.360 1.00 63.09 84 ALA A CA 1
ATOM 697 C C . ALA A 1 84 ? 12.147 -0.555 -12.875 1.00 63.09 84 ALA A C 1
ATOM 699 O O . ALA A 1 84 ? 11.629 0.366 -13.521 1.00 63.09 84 ALA A O 1
ATOM 700 N N . PHE A 1 85 ? 12.973 -1.421 -13.466 1.00 63.19 85 PHE A N 1
ATOM 701 C CA . PHE A 1 85 ? 13.234 -1.411 -14.905 1.00 63.19 85 PHE A CA 1
ATOM 702 C C . PHE A 1 85 ? 11.959 -1.728 -15.698 1.00 63.19 85 PHE A C 1
ATOM 704 O O . PHE A 1 85 ? 11.415 -2.821 -15.617 1.00 63.19 85 PHE A O 1
ATOM 711 N N . GLY A 1 86 ? 11.504 -0.774 -16.514 1.00 67.81 86 GLY A N 1
ATOM 712 C CA . GLY A 1 86 ? 10.344 -0.973 -17.387 1.00 67.81 86 GLY A CA 1
ATOM 713 C C . GLY A 1 86 ? 8.987 -0.723 -16.729 1.00 67.81 86 GLY A C 1
ATOM 714 O O . GLY A 1 86 ? 7.976 -0.998 -17.366 1.00 67.81 86 GLY A O 1
ATOM 715 N N . TYR A 1 87 ? 8.950 -0.160 -15.516 1.00 79.50 87 TYR A N 1
ATOM 716 C CA . TYR A 1 87 ? 7.704 0.307 -14.911 1.00 79.50 87 TYR A CA 1
ATOM 717 C C . TYR A 1 87 ? 7.085 1.438 -15.741 1.00 79.50 87 TYR A C 1
ATOM 719 O O . TYR A 1 87 ? 7.734 2.450 -16.029 1.00 79.50 87 TYR A O 1
ATOM 727 N N . THR A 1 88 ? 5.831 1.252 -16.144 1.00 83.25 88 THR A N 1
ATOM 728 C CA . THR A 1 88 ? 5.072 2.199 -16.977 1.00 83.25 88 THR A CA 1
ATOM 729 C C . THR A 1 88 ? 3.841 2.756 -16.271 1.00 83.25 88 THR A C 1
ATOM 731 O O . THR A 1 88 ? 2.981 3.338 -16.931 1.00 83.25 88 THR A O 1
ATO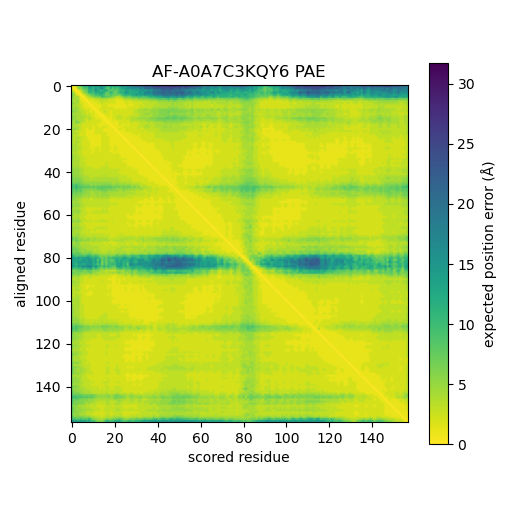M 734 N N . GLY A 1 89 ? 3.756 2.569 -14.956 1.00 88.81 89 GLY A N 1
ATOM 735 C CA . GLY A 1 89 ? 2.512 2.715 -14.219 1.00 88.81 89 GLY A CA 1
ATOM 736 C C . GLY A 1 89 ? 1.712 1.417 -14.188 1.00 88.81 89 GLY A C 1
ATOM 737 O O . GLY A 1 89 ? 1.953 0.469 -14.949 1.00 88.81 89 GLY A O 1
ATOM 738 N N . ASP A 1 90 ? 0.739 1.418 -13.305 1.00 92.94 90 ASP A N 1
ATOM 739 C CA . ASP A 1 90 ? -0.178 0.345 -13.013 1.00 92.94 90 ASP A CA 1
ATOM 740 C C . ASP A 1 90 ? -1.334 0.350 -14.011 1.00 92.94 90 ASP A C 1
ATOM 742 O O . ASP A 1 90 ? -1.755 1.360 -14.591 1.00 92.94 90 ASP A O 1
ATOM 746 N N . THR A 1 91 ? -1.903 -0.827 -14.222 1.00 94.25 91 THR A N 1
ATOM 747 C CA . THR A 1 91 ? -3.187 -0.901 -14.920 1.00 94.25 91 THR A CA 1
ATOM 748 C C . THR A 1 91 ? -4.327 -0.496 -13.995 1.00 94.25 91 THR A C 1
ATOM 750 O O . THR A 1 91 ? -4.294 -0.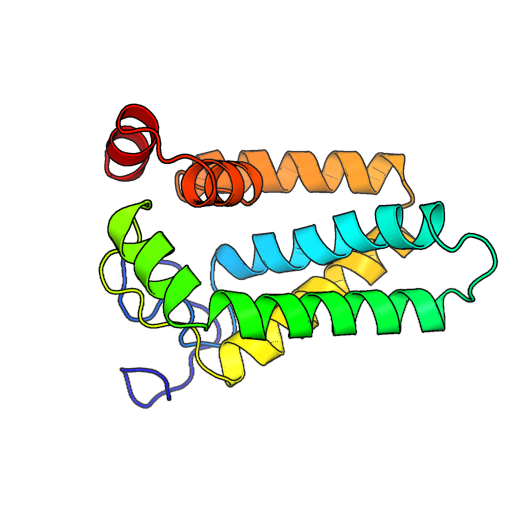774 -12.807 1.00 94.25 91 THR A O 1
ATOM 753 N N . ILE A 1 92 ? -5.428 0.007 -14.569 1.00 94.31 92 ILE A N 1
ATOM 754 C CA . ILE A 1 92 ? -6.663 0.295 -13.814 1.00 94.31 92 ILE A CA 1
ATOM 755 C C . ILE A 1 92 ? -7.092 -0.890 -12.933 1.00 94.31 92 ILE A C 1
ATOM 757 O O . ILE A 1 92 ? -7.570 -0.680 -11.824 1.00 94.31 92 ILE A O 1
ATOM 761 N N . ILE A 1 93 ? -6.951 -2.132 -13.416 1.00 94.94 93 ILE A N 1
ATOM 762 C CA . ILE A 1 93 ? -7.339 -3.306 -12.627 1.00 94.94 93 ILE A CA 1
ATOM 763 C C . ILE A 1 93 ? -6.409 -3.530 -11.433 1.00 94.94 93 ILE A C 1
ATOM 765 O O . ILE A 1 93 ? -6.913 -3.881 -10.374 1.00 94.94 93 ILE A O 1
ATOM 769 N N . ASN A 1 94 ? -5.107 -3.292 -11.585 1.00 96.38 94 ASN A N 1
ATOM 770 C CA . ASN A 1 94 ? -4.141 -3.370 -10.493 1.00 96.38 94 ASN A CA 1
ATOM 771 C C . ASN A 1 94 ? -4.459 -2.305 -9.437 1.00 96.38 94 ASN A C 1
ATOM 773 O O . ASN A 1 94 ? -4.894 -2.679 -8.354 1.00 96.38 94 ASN A O 1
ATOM 777 N N . SER A 1 95 ? -4.527 -1.027 -9.825 1.00 97.38 95 SER A N 1
ATOM 778 C CA . SER A 1 95 ? -4.908 0.074 -8.927 1.00 97.38 95 SER A CA 1
ATOM 779 C C . SER A 1 95 ? -6.231 -0.152 -8.184 1.00 97.38 95 SER A C 1
ATOM 781 O O . SER A 1 95 ? -6.392 0.186 -7.011 1.00 97.38 95 SER A O 1
ATOM 783 N N . MET A 1 96 ? -7.234 -0.740 -8.849 1.00 97.56 96 MET A N 1
ATOM 784 C CA . MET A 1 96 ? -8.492 -1.104 -8.188 1.00 97.56 96 MET A CA 1
ATOM 785 C C . MET A 1 96 ? -8.290 -2.160 -7.097 1.00 97.56 96 MET A C 1
ATOM 787 O O . MET A 1 96 ? -8.927 -2.082 -6.045 1.00 97.56 96 MET A O 1
ATOM 791 N N . PHE A 1 97 ? -7.450 -3.159 -7.352 1.00 98.19 97 PHE A N 1
ATOM 792 C CA . PHE A 1 97 ? -7.122 -4.194 -6.383 1.00 98.19 97 PHE A CA 1
ATOM 793 C C . PHE A 1 97 ? -6.166 -3.701 -5.293 1.00 98.19 97 PHE A C 1
ATOM 795 O O . PHE A 1 97 ? -6.296 -4.153 -4.158 1.00 98.19 97 PHE A O 1
ATOM 802 N N . ASP A 1 98 ? -5.335 -2.701 -5.555 1.00 98.38 98 ASP A N 1
ATOM 803 C CA . ASP A 1 98 ? -4.520 -2.038 -4.537 1.00 98.38 98 ASP A CA 1
ATOM 804 C C . ASP A 1 98 ? -5.376 -1.234 -3.552 1.00 98.38 98 ASP A C 1
ATOM 806 O O . ASP A 1 98 ? -5.234 -1.372 -2.331 1.00 98.38 98 ASP A O 1
ATOM 810 N N . ILE A 1 99 ? -6.420 -0.552 -4.039 1.00 98.56 99 ILE A N 1
ATOM 811 C CA . ILE A 1 99 ? -7.460 0.036 -3.176 1.00 98.56 99 ILE A CA 1
ATOM 812 C C . ILE A 1 99 ? -8.170 -1.042 -2.338 1.00 98.56 99 ILE A C 1
ATOM 814 O O . ILE A 1 99 ? -8.493 -0.812 -1.163 1.00 98.56 99 ILE A O 1
ATOM 818 N N . VAL A 1 100 ? -8.411 -2.234 -2.899 1.00 98.50 100 VAL A N 1
ATOM 819 C CA . VAL A 1 100 ? -8.972 -3.376 -2.152 1.00 98.50 100 VAL A CA 1
ATOM 820 C C . VAL A 1 100 ? -7.987 -3.870 -1.089 1.00 98.50 100 VAL A C 1
ATOM 822 O O . VAL A 1 100 ? -8.406 -4.098 0.049 1.00 98.50 100 VAL A O 1
ATOM 825 N N . CYS A 1 101 ? -6.697 -3.983 -1.406 1.00 98.69 101 CYS A N 1
ATOM 826 C CA . CYS A 1 101 ? -5.635 -4.364 -0.474 1.00 98.69 101 CYS A CA 1
ATOM 827 C C . CYS A 1 101 ? -5.532 -3.376 0.689 1.00 98.69 101 CYS A C 1
ATOM 829 O O . CYS A 1 101 ? -5.562 -3.793 1.849 1.00 98.69 101 CYS A O 1
ATOM 831 N N . CYS A 1 102 ? -5.516 -2.073 0.408 1.00 98.81 102 CYS A N 1
ATOM 832 C CA . CYS A 1 102 ? -5.538 -1.025 1.427 1.00 98.81 102 CYS A CA 1
ATOM 833 C C . CYS A 1 102 ? -6.794 -1.101 2.298 1.00 98.81 102 CYS A C 1
ATOM 835 O O . CYS A 1 102 ? -6.719 -1.102 3.531 1.00 98.81 102 CYS A O 1
ATOM 837 N N . SER A 1 103 ? -7.964 -1.271 1.683 1.00 98.56 103 SER A N 1
ATOM 838 C CA . SER A 1 103 ? -9.222 -1.448 2.413 1.00 98.56 103 SER A CA 1
ATOM 839 C C . SER A 1 103 ? -9.179 -2.676 3.338 1.00 98.56 103 SER A C 1
ATOM 841 O O . SER A 1 103 ? -9.593 -2.601 4.500 1.00 98.56 103 SER A O 1
ATOM 843 N N . ALA A 1 104 ? -8.635 -3.800 2.863 1.00 98.62 104 ALA A N 1
ATOM 844 C CA . ALA A 1 104 ? -8.441 -5.007 3.660 1.00 98.62 104 ALA A CA 1
ATOM 845 C C . ALA A 1 104 ? -7.448 -4.776 4.809 1.00 98.62 104 ALA A C 1
ATOM 847 O O . ALA A 1 104 ? -7.733 -5.155 5.945 1.00 98.62 104 ALA A O 1
ATOM 848 N N . GLY A 1 105 ? -6.336 -4.084 4.553 1.00 98.56 105 GLY A N 1
ATOM 849 C CA . GLY A 1 105 ? -5.374 -3.665 5.570 1.00 98.56 105 GLY A CA 1
ATOM 850 C C . GLY A 1 105 ? -6.035 -2.850 6.681 1.00 98.56 105 GLY A C 1
ATOM 851 O O . GLY A 1 105 ? -5.923 -3.192 7.859 1.00 98.56 105 GLY A O 1
ATOM 852 N N . PHE A 1 106 ? -6.825 -1.834 6.331 1.00 98.56 106 PHE A N 1
ATOM 853 C CA . PHE A 1 106 ? -7.560 -1.033 7.314 1.00 98.56 106 PHE A CA 1
ATOM 854 C C . PHE A 1 106 ? -8.504 -1.892 8.174 1.00 98.56 106 PHE A C 1
ATOM 856 O O . PHE A 1 106 ? -8.565 -1.729 9.398 1.00 98.56 106 PHE A O 1
ATOM 863 N N . LEU A 1 107 ? -9.237 -2.826 7.555 1.00 98.19 107 LEU A N 1
ATOM 864 C CA . LEU A 1 107 ? -10.131 -3.750 8.261 1.00 98.19 107 LEU A CA 1
ATOM 865 C C . LEU A 1 107 ? -9.360 -4.664 9.217 1.00 98.19 107 LEU A C 1
ATOM 867 O O . LEU A 1 107 ? -9.746 -4.810 10.378 1.00 98.19 107 LEU A O 1
ATOM 871 N N . ILE A 1 108 ? -8.243 -5.229 8.763 1.00 98.38 108 ILE A N 1
ATOM 872 C CA . ILE A 1 108 ? -7.354 -6.050 9.588 1.00 98.38 108 ILE A CA 1
ATOM 873 C C . ILE A 1 108 ? -6.852 -5.237 10.784 1.00 98.38 108 ILE A C 1
ATOM 875 O O . ILE A 1 108 ? -6.937 -5.700 11.922 1.00 98.38 108 ILE A O 1
ATOM 879 N N . ALA A 1 109 ? -6.398 -4.002 10.566 1.00 97.94 109 ALA A N 1
ATOM 880 C CA . ALA A 1 109 ? -5.927 -3.131 11.637 1.00 97.94 109 ALA A CA 1
ATOM 881 C C . ALA A 1 109 ? -7.016 -2.827 12.675 1.00 97.94 109 ALA A C 1
ATOM 883 O O . ALA A 1 109 ? -6.748 -2.816 13.882 1.00 97.94 109 ALA A O 1
ATOM 884 N N . TYR A 1 110 ? -8.247 -2.614 12.209 1.00 96.44 110 TYR A N 1
ATOM 885 C CA . TYR A 1 110 ? -9.405 -2.421 13.072 1.00 96.44 110 TYR A CA 1
ATOM 886 C C . TYR A 1 110 ? -9.694 -3.653 13.941 1.00 96.44 110 TYR A C 1
ATOM 888 O O . TYR A 1 110 ? -9.927 -3.499 15.141 1.00 96.44 110 TYR A O 1
ATOM 896 N N . LEU A 1 111 ? -9.624 -4.859 13.367 1.00 97.19 111 LEU A N 1
ATOM 897 C CA . LEU A 1 111 ? -9.881 -6.119 14.075 1.00 97.19 111 LEU A CA 1
ATOM 898 C C . LEU A 1 111 ? -8.755 -6.501 15.047 1.00 97.19 111 LEU A C 1
ATOM 900 O O . LEU A 1 111 ? -9.012 -7.013 16.137 1.00 97.19 111 LEU A O 1
ATOM 904 N N . LEU A 1 112 ? -7.499 -6.262 14.668 1.00 96.75 112 LEU A N 1
ATOM 905 C CA . LEU A 1 112 ? -6.327 -6.655 15.450 1.00 96.75 112 LEU A CA 1
ATOM 906 C C . LEU A 1 112 ? -6.040 -5.7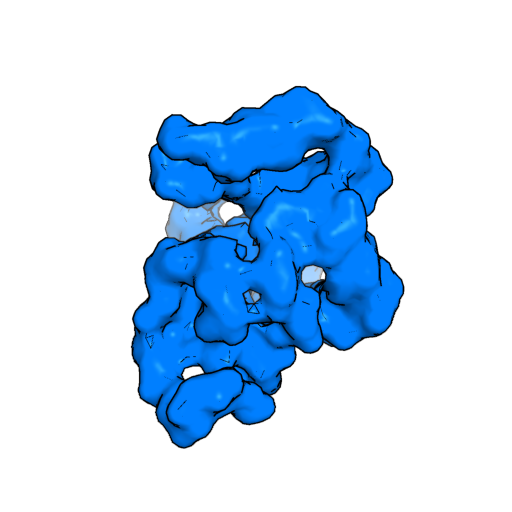07 16.624 1.00 96.75 112 LEU A C 1
ATOM 908 O O . LEU A 1 112 ? -5.509 -6.137 17.655 1.00 96.75 112 LEU A O 1
ATOM 912 N N . GLY A 1 113 ? -6.396 -4.429 16.487 1.00 93.94 113 GLY A N 1
ATOM 913 C CA . GLY A 1 113 ? -6.043 -3.388 17.444 1.00 93.94 113 GLY A CA 1
ATOM 914 C C . GLY A 1 113 ? -4.555 -3.011 17.394 1.00 93.94 113 GLY A C 1
ATOM 915 O O . GLY A 1 113 ? -3.707 -3.730 16.873 1.00 93.94 113 GLY A O 1
ATOM 916 N N . GLY A 1 114 ? -4.212 -1.860 17.981 1.00 94.06 114 GLY A N 1
ATOM 917 C CA . GLY A 1 114 ? -2.968 -1.154 17.647 1.00 94.06 114 GLY A CA 1
ATOM 918 C C . GLY A 1 114 ? -1.663 -1.951 17.796 1.00 94.06 114 GLY A C 1
ATOM 919 O O . GLY A 1 114 ? -0.833 -1.943 16.894 1.00 94.06 114 GLY A O 1
ATOM 920 N N . ARG A 1 115 ? -1.464 -2.683 18.901 1.00 95.75 115 ARG A N 1
ATOM 921 C CA . ARG A 1 115 ? -0.201 -3.422 19.119 1.00 95.75 115 ARG A CA 1
ATOM 922 C C . ARG A 1 115 ? 0.015 -4.535 18.090 1.00 95.75 115 ARG A C 1
ATOM 924 O O . ARG A 1 115 ? 1.128 -4.711 17.610 1.00 95.75 115 ARG A O 1
ATOM 931 N N . LYS A 1 116 ? -1.046 -5.274 17.755 1.00 98.00 116 LYS A N 1
ATOM 932 C CA . LYS A 1 116 ? -0.983 -6.371 16.781 1.00 98.00 116 LYS A CA 1
ATOM 933 C C . LYS A 1 116 ? -0.853 -5.838 15.355 1.00 98.00 116 LYS A C 1
ATOM 935 O O . LYS A 1 116 ? -0.111 -6.419 14.579 1.00 98.00 116 LYS A O 1
ATOM 940 N N . THR A 1 117 ? -1.496 -4.713 15.040 1.00 97.94 117 THR A N 1
ATOM 941 C CA . THR A 1 117 ? -1.315 -4.018 13.758 1.00 97.94 117 THR A CA 1
ATOM 942 C C . THR A 1 117 ? 0.133 -3.582 13.552 1.00 97.94 117 THR A C 1
ATOM 944 O O . THR A 1 117 ? 0.682 -3.804 12.480 1.00 97.94 117 THR A O 1
ATOM 947 N N . LEU A 1 118 ? 0.775 -3.012 14.579 1.00 97.69 118 LEU A N 1
ATOM 948 C CA . LEU A 1 118 ? 2.187 -2.628 14.497 1.00 97.69 118 LEU A CA 1
ATOM 949 C C . LEU A 1 118 ? 3.093 -3.849 14.285 1.00 97.69 118 LEU A C 1
ATOM 951 O O . LEU A 1 118 ? 3.984 -3.811 13.444 1.00 97.69 118 LEU A O 1
ATOM 955 N N . ALA A 1 119 ? 2.848 -4.941 15.014 1.00 98.19 119 ALA A N 1
ATOM 956 C CA . ALA A 1 119 ? 3.590 -6.184 14.818 1.00 98.19 119 ALA A CA 1
ATOM 957 C C . ALA A 1 119 ? 3.407 -6.740 13.395 1.00 98.19 119 ALA A C 1
ATOM 959 O O . ALA A 1 119 ? 4.389 -7.115 12.766 1.00 98.19 119 ALA A O 1
ATOM 960 N N . LEU A 1 120 ? 2.175 -6.742 12.872 1.00 98.38 120 LEU A N 1
ATOM 961 C CA . LEU A 1 120 ? 1.884 -7.163 11.500 1.00 98.38 120 LEU A CA 1
ATOM 962 C C . LEU A 1 120 ? 2.628 -6.300 10.478 1.00 98.38 120 LEU A C 1
ATOM 964 O O . LEU A 1 120 ? 3.264 -6.849 9.587 1.00 98.38 120 LEU A O 1
ATOM 968 N N . PHE A 1 121 ? 2.592 -4.974 10.633 1.00 98.56 121 PHE A N 1
ATOM 969 C CA . PHE A 1 121 ? 3.302 -4.052 9.749 1.00 98.56 121 PHE A CA 1
ATOM 970 C C . PHE A 1 121 ? 4.798 -4.387 9.671 1.00 98.56 121 PHE A C 1
ATOM 972 O O . PHE A 1 121 ? 5.334 -4.515 8.577 1.00 98.56 121 PHE A O 1
ATOM 979 N N . LEU A 1 122 ? 5.451 -4.600 10.821 1.00 98.44 122 LEU A N 1
ATOM 980 C CA . LEU A 1 122 ? 6.875 -4.949 10.878 1.00 98.44 122 LEU A CA 1
ATOM 981 C C . LEU A 1 122 ? 7.174 -6.329 10.281 1.00 98.44 122 LEU A C 1
ATOM 983 O O . LEU A 1 122 ? 8.194 -6.503 9.623 1.00 98.44 122 LEU A O 1
ATOM 987 N N . VAL A 1 123 ? 6.298 -7.312 10.505 1.00 98.56 123 VAL A N 1
ATOM 988 C CA . VAL A 1 123 ? 6.447 -8.648 9.910 1.00 98.56 123 VAL A CA 1
ATOM 989 C C . VAL A 1 123 ? 6.372 -8.569 8.388 1.00 98.56 123 VAL A C 1
ATOM 991 O O . VAL A 1 123 ? 7.187 -9.203 7.721 1.00 98.56 123 VAL A O 1
ATOM 994 N N . VAL A 1 124 ? 5.440 -7.785 7.841 1.00 98.44 124 VAL A N 1
ATOM 995 C CA . VAL A 1 124 ? 5.322 -7.583 6.391 1.00 98.44 124 VAL A CA 1
ATOM 996 C C . VAL A 1 124 ? 6.568 -6.885 5.852 1.00 98.44 124 VAL A C 1
ATOM 998 O O . VAL A 1 124 ? 7.178 -7.430 4.942 1.00 98.44 124 VAL A O 1
ATOM 1001 N N . GLU A 1 125 ? 7.028 -5.790 6.472 1.00 98.31 125 GLU A N 1
ATOM 1002 C CA . GLU A 1 125 ? 8.272 -5.108 6.070 1.00 98.31 125 GLU A CA 1
ATOM 1003 C C . GLU A 1 125 ? 9.456 -6.077 5.979 1.00 98.31 125 GLU A C 1
ATOM 1005 O O . GLU A 1 125 ? 10.111 -6.175 4.946 1.00 98.31 125 GLU A O 1
ATOM 1010 N N . ILE A 1 126 ? 9.708 -6.844 7.044 1.00 98.44 126 ILE A N 1
ATOM 1011 C CA . ILE A 1 126 ? 10.826 -7.795 7.086 1.00 98.44 126 ILE A CA 1
ATOM 1012 C C . ILE A 1 126 ? 10.657 -8.875 6.013 1.00 98.44 126 ILE A C 1
ATOM 1014 O O . ILE A 1 126 ? 11.622 -9.230 5.342 1.00 98.44 126 ILE A O 1
ATOM 1018 N N . THR A 1 127 ? 9.439 -9.390 5.837 1.00 98.31 127 THR A N 1
ATOM 1019 C CA . THR A 1 127 ? 9.154 -10.419 4.830 1.00 98.31 127 THR A CA 1
ATOM 1020 C C . THR A 1 127 ? 9.444 -9.899 3.425 1.00 98.31 127 THR A C 1
ATOM 1022 O O . THR A 1 127 ? 10.102 -10.587 2.652 1.00 98.31 127 THR A O 1
ATOM 1025 N N . MET A 1 128 ? 9.018 -8.674 3.117 1.00 97.81 128 MET A N 1
ATOM 1026 C CA . MET A 1 128 ? 9.226 -8.042 1.817 1.00 97.81 128 MET A CA 1
ATOM 1027 C C . MET A 1 128 ? 10.715 -7.791 1.545 1.00 97.81 128 MET A C 1
ATOM 1029 O O . MET A 1 128 ? 11.221 -8.195 0.497 1.00 97.81 128 MET A O 1
ATOM 1033 N N . ILE A 1 129 ? 11.451 -7.260 2.529 1.00 96.88 129 ILE A N 1
ATOM 1034 C CA . ILE A 1 129 ? 12.906 -7.044 2.435 1.00 96.88 129 ILE A CA 1
ATOM 1035 C C . ILE A 1 129 ? 13.639 -8.356 2.137 1.00 96.88 129 ILE A C 1
ATOM 1037 O O . ILE A 1 129 ? 14.549 -8.384 1.312 1.00 96.88 129 ILE A O 1
ATOM 1041 N N . LEU A 1 130 ? 13.262 -9.447 2.808 1.00 96.31 130 LEU A N 1
ATOM 1042 C CA . LEU A 1 130 ? 13.898 -10.751 2.613 1.00 96.31 130 LEU A CA 1
ATOM 1043 C C . LEU A 1 130 ? 13.488 -11.424 1.299 1.00 96.31 130 LEU A C 1
ATOM 1045 O O . LEU A 1 130 ? 14.270 -12.199 0.754 1.00 96.31 130 LEU A O 1
ATOM 1049 N N . TRP A 1 131 ? 12.273 -11.164 0.813 1.00 95.69 131 TRP A N 1
ATOM 1050 C CA . TRP A 1 131 ? 11.726 -11.832 -0.363 1.00 95.69 131 TRP A CA 1
ATOM 1051 C C . TRP A 1 131 ? 12.088 -11.132 -1.672 1.00 95.69 131 TRP A C 1
ATOM 1053 O O . TRP A 1 131 ? 12.601 -11.783 -2.578 1.00 95.69 131 TRP A O 1
ATOM 1063 N N . ILE A 1 132 ? 11.835 -9.825 -1.770 1.00 94.25 132 ILE A N 1
ATOM 1064 C CA . ILE A 1 132 ? 11.989 -9.057 -3.015 1.00 94.25 132 ILE A CA 1
ATOM 1065 C C . ILE A 1 132 ? 13.080 -7.984 -2.933 1.00 94.25 132 ILE A C 1
ATOM 1067 O O . ILE A 1 132 ? 13.231 -7.199 -3.864 1.00 94.25 132 ILE A O 1
ATOM 1071 N N . LYS A 1 133 ? 13.825 -7.922 -1.818 1.00 94.75 133 LYS A N 1
ATOM 1072 C CA . LYS A 1 133 ? 14.805 -6.856 -1.535 1.00 94.75 133 LYS A CA 1
ATOM 1073 C C . LYS A 1 133 ? 14.202 -5.450 -1.628 1.00 94.75 133 LYS A C 1
ATOM 1075 O O . LYS A 1 133 ? 14.883 -4.473 -1.902 1.00 94.75 133 LYS A O 1
ATOM 1080 N N . ASP A 1 134 ? 12.915 -5.317 -1.361 1.00 94.56 134 ASP A N 1
ATOM 1081 C CA . ASP A 1 134 ? 12.208 -4.042 -1.326 1.00 94.56 134 ASP A CA 1
ATOM 1082 C C . ASP A 1 134 ? 11.088 -4.126 -0.286 1.00 94.56 134 ASP A C 1
ATOM 1084 O O . ASP A 1 134 ? 10.770 -5.201 0.212 1.00 94.56 134 ASP A O 1
ATOM 1088 N N . SER A 1 135 ? 10.537 -2.993 0.118 1.00 97.12 135 SER A N 1
ATOM 1089 C CA . SER A 1 135 ? 9.435 -2.896 1.087 1.00 97.12 135 SER A CA 1
ATOM 1090 C C . SER A 1 135 ? 8.823 -1.509 1.011 1.00 97.12 135 SER A C 1
ATOM 1092 O O . SER A 1 135 ? 9.405 -0.628 0.380 1.00 97.12 135 SER A O 1
ATOM 1094 N N . LEU A 1 136 ? 7.701 -1.268 1.690 1.00 97.31 136 LEU A N 1
ATOM 1095 C CA . LEU A 1 136 ? 7.084 0.053 1.678 1.00 97.31 136 LEU A CA 1
ATOM 1096 C C . LEU A 1 136 ? 8.061 1.136 2.166 1.00 97.31 136 LEU A C 1
ATOM 1098 O O . LEU A 1 136 ? 8.188 2.183 1.531 1.00 97.31 136 LEU A O 1
ATOM 1102 N N . LEU A 1 137 ? 8.789 0.901 3.265 1.00 97.12 137 LEU A N 1
ATOM 1103 C CA . LEU A 1 137 ? 9.705 1.918 3.791 1.00 97.12 137 LEU A CA 1
ATOM 1104 C C . LEU A 1 137 ? 10.925 2.135 2.892 1.00 97.12 137 LEU A C 1
ATOM 1106 O O . LEU A 1 137 ? 11.355 3.280 2.735 1.00 97.12 137 LEU A O 1
ATOM 1110 N N . ILE A 1 138 ? 11.476 1.074 2.292 1.00 95.56 138 ILE A N 1
ATOM 1111 C CA . ILE A 1 138 ? 12.584 1.208 1.332 1.00 95.56 138 ILE A CA 1
ATOM 1112 C C . ILE A 1 138 ? 12.111 1.953 0.083 1.00 95.56 138 ILE A C 1
ATOM 1114 O O . ILE A 1 138 ? 12.791 2.874 -0.367 1.00 95.56 138 ILE A O 1
ATOM 1118 N N . ASN A 1 139 ? 10.929 1.619 -0.426 1.00 93.94 139 ASN A N 1
ATOM 1119 C CA . ASN A 1 139 ? 10.338 2.255 -1.590 1.00 93.94 139 ASN A CA 1
ATOM 1120 C C . ASN A 1 139 ? 10.139 3.765 -1.363 1.00 93.94 139 ASN A C 1
ATOM 1122 O O . ASN A 1 139 ? 10.644 4.574 -2.141 1.00 93.94 139 ASN A O 1
ATOM 1126 N N . VAL A 1 140 ? 9.533 4.160 -0.235 1.00 94.50 140 VAL A N 1
ATOM 1127 C CA . VAL A 1 140 ? 9.371 5.576 0.149 1.00 94.50 140 VAL A CA 1
ATOM 1128 C C . VAL A 1 140 ? 10.725 6.275 0.307 1.00 94.50 140 VAL A C 1
ATOM 1130 O O . VAL A 1 140 ? 10.897 7.403 -0.164 1.00 94.50 140 VAL A O 1
ATOM 1133 N N . LEU A 1 141 ? 11.701 5.620 0.947 1.00 94.88 141 LEU A N 1
ATOM 1134 C CA . LEU A 1 141 ? 13.048 6.166 1.111 1.00 94.88 141 LEU A CA 1
ATOM 1135 C C . LEU A 1 141 ? 13.689 6.459 -0.248 1.00 94.88 141 LEU A C 1
ATOM 1137 O O . LEU A 1 141 ? 14.152 7.576 -0.468 1.00 94.88 141 LEU A O 1
ATOM 1141 N N . MET A 1 142 ? 13.672 5.487 -1.160 1.00 93.50 142 MET A N 1
ATOM 1142 C CA . MET A 1 142 ? 14.275 5.596 -2.488 1.00 93.50 142 MET A CA 1
ATOM 1143 C C . MET A 1 142 ? 13.538 6.596 -3.386 1.00 93.50 142 MET A C 1
ATOM 1145 O O . MET A 1 142 ? 14.175 7.309 -4.165 1.00 93.50 142 MET A O 1
ATOM 1149 N N . LEU A 1 143 ? 12.215 6.716 -3.239 1.00 90.75 143 LEU A N 1
ATOM 1150 C CA . LEU A 1 143 ? 11.402 7.703 -3.948 1.00 90.75 143 LEU A CA 1
ATOM 1151 C C . LEU A 1 143 ? 11.761 9.141 -3.532 1.00 90.75 143 LEU A C 1
ATOM 1153 O O . LEU A 1 143 ? 11.886 10.032 -4.379 1.00 90.75 143 LEU A O 1
ATOM 1157 N N . ILE A 1 144 ? 11.968 9.381 -2.234 1.00 91.31 144 ILE A N 1
ATOM 1158 C CA . ILE A 1 144 ? 12.342 10.702 -1.709 1.00 91.31 144 ILE A CA 1
ATOM 1159 C C . ILE A 1 144 ? 13.815 10.992 -2.002 1.00 91.31 144 ILE A C 1
ATOM 1161 O O . ILE A 1 144 ? 14.136 12.025 -2.595 1.00 91.31 144 ILE A O 1
ATOM 1165 N N . TYR A 1 145 ? 14.708 10.080 -1.626 1.00 90.81 145 TYR A N 1
ATOM 1166 C CA . TYR A 1 145 ? 16.151 10.226 -1.763 1.00 90.81 145 TYR A CA 1
ATOM 1167 C C . TYR A 1 145 ? 16.798 8.891 -2.179 1.00 90.81 145 TYR A C 1
ATOM 1169 O O . TYR A 1 145 ? 17.018 8.025 -1.332 1.00 90.81 145 TYR A O 1
ATOM 1177 N N . PRO A 1 146 ? 17.124 8.702 -3.472 1.00 90.31 146 PRO A N 1
ATOM 1178 C CA . PRO A 1 146 ? 17.719 7.461 -3.947 1.00 90.31 146 PRO A CA 1
ATOM 1179 C C . PRO A 1 146 ? 19.149 7.308 -3.438 1.00 90.31 146 PRO A C 1
ATOM 1181 O O . PRO A 1 146 ? 19.999 8.173 -3.661 1.00 90.31 146 PRO A O 1
ATOM 1184 N N . PHE A 1 147 ? 19.421 6.174 -2.798 1.00 92.44 147 PHE A N 1
ATOM 1185 C CA . PHE A 1 147 ? 20.762 5.769 -2.397 1.00 92.44 147 PHE A CA 1
ATOM 1186 C C . PHE A 1 147 ? 21.288 4.713 -3.363 1.00 92.44 147 PHE A C 1
ATOM 1188 O O . PHE A 1 147 ? 20.705 3.636 -3.485 1.00 92.44 147 PHE A O 1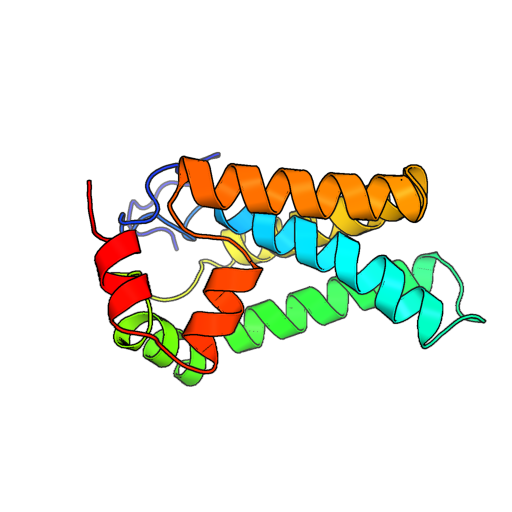
ATOM 1195 N N . GLU A 1 148 ? 22.431 4.984 -3.991 1.00 90.56 148 GLU A N 1
ATOM 1196 C CA . GLU A 1 148 ? 23.045 4.046 -4.939 1.00 90.56 148 GLU A CA 1
ATOM 1197 C C . GLU A 1 148 ? 23.323 2.681 -4.291 1.00 90.56 148 GLU A C 1
ATOM 1199 O O . GLU A 1 148 ? 22.974 1.651 -4.852 1.00 90.56 148 GLU A O 1
ATOM 1204 N N . ALA A 1 149 ? 23.832 2.671 -3.054 1.00 93.56 149 ALA A N 1
ATOM 1205 C CA . ALA A 1 149 ? 24.113 1.438 -2.318 1.00 93.56 149 ALA A CA 1
ATOM 1206 C C . ALA A 1 149 ? 22.864 0.567 -2.088 1.00 93.56 149 ALA A C 1
ATOM 1208 O O . ALA A 1 149 ? 22.956 -0.659 -2.112 1.00 93.56 149 ALA A O 1
ATOM 1209 N N . ILE A 1 150 ? 21.696 1.187 -1.872 1.00 93.12 150 ILE A N 1
ATOM 1210 C CA . ILE A 1 150 ? 20.437 0.444 -1.754 1.00 93.12 150 ILE A CA 1
ATOM 1211 C C . ILE A 1 150 ? 20.069 -0.109 -3.127 1.00 93.12 150 ILE A C 1
ATOM 1213 O O . ILE A 1 150 ? 19.840 -1.305 -3.233 1.00 93.12 150 ILE A O 1
ATOM 1217 N N . ARG A 1 151 ? 20.099 0.710 -4.186 1.00 90.19 151 ARG A N 1
ATOM 1218 C CA . ARG A 1 151 ? 19.786 0.264 -5.555 1.00 90.19 151 ARG A CA 1
ATOM 1219 C C . ARG A 1 151 ? 20.647 -0.925 -5.998 1.00 90.19 151 ARG A C 1
ATOM 1221 O O . ARG A 1 151 ? 20.115 -1.900 -6.520 1.00 90.19 151 ARG A O 1
ATOM 1228 N N . GLU A 1 152 ? 21.956 -0.869 -5.765 1.00 92.00 152 GLU A N 1
ATOM 1229 C CA . GLU A 1 152 ? 22.884 -1.968 -6.066 1.00 92.00 152 GLU A CA 1
ATOM 1230 C C . GLU A 1 152 ? 22.557 -3.232 -5.260 1.00 92.00 152 GLU A C 1
ATOM 1232 O O . GLU A 1 152 ? 22.563 -4.337 -5.803 1.00 92.00 152 GLU A O 1
ATOM 1237 N N . TRP A 1 153 ? 22.216 -3.081 -3.977 1.00 93.44 153 TRP A N 1
ATOM 1238 C CA . TRP A 1 153 ? 21.772 -4.199 -3.149 1.00 93.44 153 TRP A CA 1
ATOM 1239 C C . TRP A 1 153 ? 20.462 -4.816 -3.667 1.00 93.44 153 TRP A C 1
ATOM 1241 O O . TRP A 1 153 ? 20.375 -6.042 -3.734 1.00 93.44 153 TRP A O 1
ATOM 1251 N N . GLN A 1 154 ? 19.490 -4.012 -4.112 1.00 92.31 154 GLN A N 1
ATOM 1252 C CA . GLN A 1 154 ? 18.229 -4.501 -4.694 1.00 92.31 154 GLN A CA 1
ATOM 1253 C C . GLN A 1 154 ? 18.448 -5.303 -5.982 1.00 92.31 154 GLN A C 1
ATOM 1255 O O . GLN A 1 154 ? 17.782 -6.309 -6.198 1.00 92.31 154 GLN A O 1
ATOM 1260 N N . LEU A 1 155 ? 19.401 -4.880 -6.818 1.00 88.62 155 LEU A N 1
ATOM 1261 C CA . LEU A 1 155 ? 19.741 -5.539 -8.086 1.00 88.62 155 LEU A CA 1
ATOM 1262 C C . LEU A 1 155 ? 20.665 -6.754 -7.924 1.00 88.62 155 LEU A C 1
ATOM 1264 O O . LEU A 1 155 ? 20.861 -7.512 -8.876 1.00 88.62 155 LEU A O 1
ATOM 1268 N N . SER A 1 156 ? 21.274 -6.927 -6.750 1.00 87.88 156 SER A N 1
ATOM 1269 C CA . SER A 1 156 ? 22.143 -8.073 -6.487 1.00 87.88 156 SER A CA 1
ATOM 1270 C C . SER A 1 156 ? 21.349 -9.393 -6.475 1.00 87.88 156 SER A C 1
ATOM 1272 O O . SER A 1 156 ? 20.166 -9.377 -6.128 1.00 87.88 156 SER A O 1
ATOM 1274 N N . PRO A 1 157 ? 21.976 -10.540 -6.797 1.00 76.75 157 PRO A N 1
ATOM 1275 C CA . PRO A 1 157 ? 21.352 -11.864 -6.688 1.00 76.75 157 PRO A CA 1
ATOM 1276 C C . PRO A 1 157 ? 20.929 -12.225 -5.262 1.00 76.75 157 PRO A C 1
ATOM 1278 O O . PRO A 1 157 ? 21.636 -11.837 -4.301 1.00 76.75 157 PRO A O 1
#

Solvent-accessible surface area (backbone atoms only — not comparable to full-atom values): 8221 Å² total; per-residue (Å²): 118,30,87,80,80,57,85,45,72,69,44,85,55,73,66,40,69,59,42,49,29,26,46,35,37,74,62,36,57,39,30,18,44,48,12,41,50,37,46,54,51,42,47,67,79,40,69,86,58,55,69,68,58,44,52,52,50,39,38,51,51,42,52,50,45,49,56,48,50,56,27,71,69,41,30,54,42,40,52,73,39,44,76,37,59,71,62,80,49,60,20,72,63,13,49,53,36,29,34,48,28,15,46,49,21,27,51,48,29,67,74,57,32,70,73,51,35,54,52,50,51,52,53,49,40,53,49,31,40,73,70,68,53,42,32,55,68,54,49,53,44,26,70,76,56,56,48,69,72,56,40,53,57,45,71,47,134

Mean predicted aligned error: 3.77 Å